Protein AF-A0A7X2SYP6-F1 (afdb_monomer)

Structure (mmCIF, N/CA/C/O backbone):
data_AF-A0A7X2SYP6-F1
#
_entry.id   AF-A0A7X2SYP6-F1
#
loop_
_atom_site.group_PDB
_atom_site.id
_atom_site.type_symbol
_atom_site.label_atom_id
_atom_site.label_alt_id
_atom_site.label_comp_id
_atom_site.label_asym_id
_atom_site.label_entity_id
_atom_site.label_seq_id
_atom_site.pdbx_PDB_ins_code
_atom_site.Cartn_x
_atom_site.Cartn_y
_atom_site.Cartn_z
_atom_site.occupancy
_atom_site.B_iso_or_equiv
_atom_site.auth_seq_id
_atom_site.auth_comp_id
_atom_site.auth_asym_id
_atom_site.auth_atom_id
_atom_site.pdbx_PDB_model_num
ATOM 1 N N . ASP A 1 1 ? 8.407 1.674 -13.439 1.00 78.31 1 ASP A N 1
ATOM 2 C CA . ASP A 1 1 ? 8.666 0.384 -12.759 1.00 78.31 1 ASP A CA 1
ATOM 3 C C . ASP A 1 1 ? 8.843 0.520 -11.249 1.00 78.31 1 ASP A C 1
ATOM 5 O O . ASP A 1 1 ? 7.862 0.369 -10.539 1.00 78.31 1 ASP A O 1
ATOM 9 N N . ALA A 1 2 ? 10.041 0.823 -10.722 1.00 94.00 2 ALA A N 1
ATOM 10 C CA . ALA A 1 2 ? 10.275 0.785 -9.267 1.00 94.00 2 ALA A CA 1
ATOM 11 C C . ALA A 1 2 ? 9.426 1.800 -8.477 1.00 94.00 2 ALA A C 1
ATOM 13 O O . ALA A 1 2 ? 8.827 1.439 -7.470 1.00 94.00 2 ALA A O 1
ATOM 14 N N . LEU A 1 3 ? 9.337 3.049 -8.953 1.00 96.88 3 LEU A N 1
ATOM 15 C CA . LEU A 1 3 ? 8.507 4.083 -8.323 1.00 96.88 3 LEU A CA 1
ATOM 16 C C . LEU A 1 3 ? 7.027 3.678 -8.309 1.00 96.88 3 LEU A C 1
ATOM 18 O O . LEU A 1 3 ? 6.400 3.671 -7.261 1.00 96.88 3 LEU A O 1
ATOM 22 N N . GLU A 1 4 ? 6.504 3.285 -9.468 1.00 97.56 4 GLU A N 1
ATOM 23 C CA . GLU A 1 4 ? 5.103 2.896 -9.657 1.00 97.56 4 GLU A CA 1
ATOM 24 C C . GLU A 1 4 ? 4.727 1.689 -8.794 1.00 97.56 4 GLU A C 1
ATOM 26 O O . GLU A 1 4 ? 3.693 1.703 -8.130 1.00 97.56 4 GLU A O 1
ATOM 31 N N . HIS A 1 5 ? 5.592 0.670 -8.750 1.00 97.44 5 HIS A N 1
ATOM 32 C CA . HIS A 1 5 ? 5.378 -0.516 -7.927 1.00 97.44 5 HIS A CA 1
ATOM 33 C C . HIS A 1 5 ? 5.375 -0.172 -6.435 1.00 97.44 5 HIS A C 1
ATOM 35 O O . HIS A 1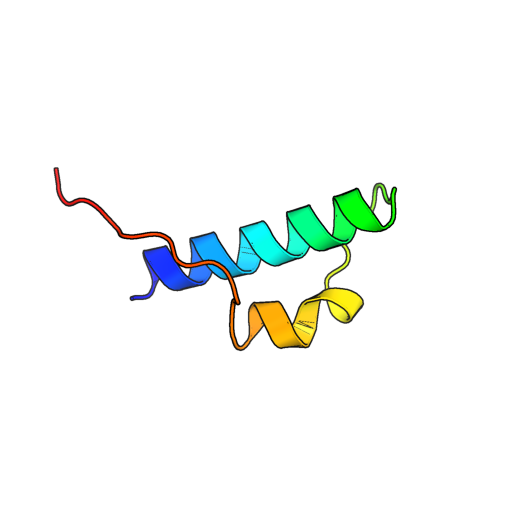 5 ? 4.476 -0.600 -5.718 1.00 97.44 5 HIS A O 1
ATOM 41 N N . VAL A 1 6 ? 6.334 0.634 -5.962 1.00 98.12 6 VAL A N 1
ATOM 42 C CA . VAL A 1 6 ? 6.379 1.063 -4.554 1.00 98.12 6 VAL A CA 1
ATOM 43 C C . VAL A 1 6 ? 5.139 1.880 -4.195 1.00 98.12 6 VAL A C 1
ATOM 45 O O . VAL A 1 6 ? 4.531 1.633 -3.154 1.00 98.12 6 VAL A O 1
ATOM 48 N N . THR A 1 7 ? 4.725 2.812 -5.057 1.00 98.25 7 THR A N 1
ATOM 49 C CA . THR A 1 7 ? 3.502 3.599 -4.853 1.00 98.25 7 THR A CA 1
ATOM 50 C C . THR A 1 7 ? 2.276 2.697 -4.755 1.00 98.25 7 THR A C 1
ATOM 52 O O . THR A 1 7 ? 1.489 2.843 -3.820 1.00 98.25 7 THR A O 1
ATOM 55 N N . ALA A 1 8 ? 2.133 1.740 -5.672 1.00 98.31 8 ALA A N 1
ATOM 56 C CA . ALA A 1 8 ? 1.014 0.810 -5.665 1.00 98.31 8 ALA A CA 1
ATOM 57 C C . ALA A 1 8 ? 1.016 -0.088 -4.417 1.00 98.31 8 ALA A C 1
ATOM 59 O O . ALA A 1 8 ? 0.007 -0.164 -3.723 1.00 98.31 8 ALA A O 1
ATOM 60 N N . ALA A 1 9 ? 2.152 -0.693 -4.067 1.00 98.31 9 ALA A N 1
ATOM 61 C CA . ALA A 1 9 ? 2.266 -1.586 -2.916 1.00 98.31 9 ALA A CA 1
ATOM 62 C C . ALA A 1 9 ? 1.962 -0.876 -1.584 1.00 98.31 9 ALA A C 1
ATOM 64 O O . ALA A 1 9 ? 1.226 -1.403 -0.751 1.00 98.31 9 ALA A O 1
ATOM 65 N N . VAL A 1 10 ? 2.481 0.341 -1.380 1.00 98.44 10 VAL A N 1
ATOM 66 C CA . VAL A 1 10 ? 2.190 1.125 -0.166 1.00 98.44 10 VAL A CA 1
ATOM 67 C C . VAL A 1 10 ? 0.712 1.508 -0.110 1.00 98.44 10 VAL A C 1
ATOM 69 O O . VAL A 1 10 ? 0.095 1.412 0.952 1.00 98.44 10 VAL A O 1
ATOM 72 N N . TYR A 1 11 ? 0.122 1.891 -1.245 1.00 98.44 11 TYR A N 1
ATOM 73 C CA . TYR A 1 11 ? -1.302 2.200 -1.313 1.00 98.44 11 TYR A CA 1
ATOM 74 C C . TYR A 1 11 ? -2.174 0.996 -0.929 1.00 98.44 11 TYR A C 1
ATOM 76 O O . TYR A 1 11 ? -3.119 1.160 -0.161 1.00 98.44 11 TYR A O 1
ATOM 84 N N . GLU A 1 12 ? -1.836 -0.213 -1.378 1.00 98.56 12 GLU A N 1
ATOM 85 C CA . GLU A 1 12 ? -2.566 -1.441 -1.026 1.00 98.56 12 GLU A CA 1
ATOM 86 C C . GLU A 1 12 ? -2.534 -1.728 0.482 1.00 98.56 12 GLU A C 1
ATOM 88 O O . GLU A 1 12 ? -3.555 -2.091 1.074 1.00 98.56 12 GLU A O 1
ATOM 93 N N . VAL A 1 13 ? -1.395 -1.492 1.140 1.00 98.56 13 VAL A N 1
ATOM 94 C CA . VAL A 1 13 ? -1.292 -1.604 2.604 1.00 98.56 13 VAL A CA 1
ATOM 95 C C . VAL A 1 13 ? -2.203 -0.586 3.285 1.00 98.56 13 VAL A C 1
ATOM 97 O O . VAL A 1 13 ? -2.939 -0.941 4.208 1.00 98.56 13 VAL A O 1
ATOM 100 N N . MET A 1 14 ? -2.190 0.671 2.834 1.00 98.50 14 MET A N 1
ATOM 101 C CA . MET A 1 14 ? -3.048 1.720 3.396 1.00 98.50 14 MET A CA 1
ATOM 102 C C . MET A 1 14 ? -4.531 1.402 3.190 1.00 98.50 14 MET A C 1
ATOM 104 O O . MET A 1 14 ? -5.324 1.531 4.122 1.00 98.50 14 MET A O 1
ATOM 108 N N . LEU A 1 15 ? -4.899 0.930 1.998 1.00 98.56 15 LEU A N 1
ATOM 109 C CA . LEU A 1 15 ? -6.258 0.529 1.665 1.00 98.56 15 LEU A CA 1
ATOM 110 C C . LEU A 1 15 ? -6.722 -0.626 2.556 1.00 98.56 15 LEU A C 1
ATOM 112 O O . LEU A 1 15 ? -7.805 -0.547 3.135 1.00 98.56 15 LEU A O 1
ATOM 116 N N . LYS A 1 16 ? -5.899 -1.670 2.721 1.00 98.56 16 LYS A N 1
ATOM 117 C CA . LYS A 1 16 ? -6.218 -2.807 3.594 1.00 98.56 16 LYS A CA 1
ATOM 118 C C . LYS A 1 16 ? -6.367 -2.376 5.052 1.00 98.56 16 LYS A C 1
ATOM 120 O O . LYS A 1 16 ? -7.312 -2.789 5.716 1.00 98.56 16 LYS A O 1
ATOM 125 N N . THR A 1 17 ? -5.476 -1.502 5.513 1.00 98.62 17 THR A N 1
ATOM 126 C CA . THR A 1 17 ? -5.504 -0.942 6.871 1.00 98.62 17 THR A CA 1
ATOM 127 C C . THR A 1 17 ? -6.790 -0.171 7.127 1.00 98.62 17 THR A C 1
ATOM 129 O O . THR A 1 17 ? -7.490 -0.434 8.104 1.00 98.62 17 THR A O 1
ATOM 132 N N . HIS A 1 18 ? -7.170 0.700 6.193 1.00 98.56 18 HIS A N 1
ATOM 133 C CA . HIS A 1 18 ? -8.411 1.456 6.281 1.00 98.56 18 HIS A CA 1
ATOM 134 C C . HIS A 1 18 ? -9.657 0.557 6.232 1.00 98.56 18 HIS A C 1
AT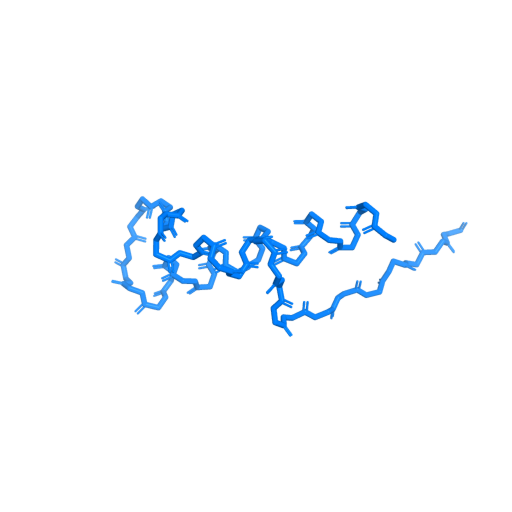OM 136 O O . HIS A 1 18 ? -10.567 0.735 7.036 1.00 98.56 18 HIS A O 1
ATOM 142 N N . GLN A 1 19 ? -9.690 -0.439 5.337 1.00 98.31 19 GLN A N 1
ATOM 143 C CA . GLN A 1 19 ? -10.804 -1.393 5.220 1.00 98.31 19 GLN A CA 1
ATOM 144 C C . GLN A 1 19 ? -11.040 -2.193 6.503 1.00 98.31 19 GLN A C 1
ATOM 146 O O . GLN A 1 19 ? -12.179 -2.541 6.806 1.00 98.31 19 GLN A O 1
ATOM 151 N N . MET A 1 20 ? -9.970 -2.496 7.238 1.00 98.31 20 MET A N 1
ATOM 152 C CA . MET A 1 20 ? -10.042 -3.229 8.501 1.00 98.31 20 MET A CA 1
ATOM 1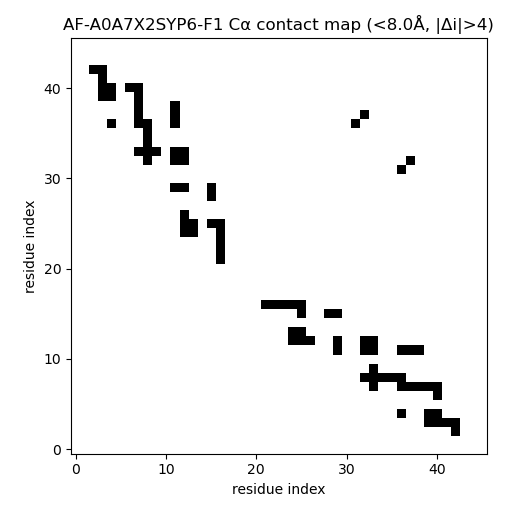53 C C . MET A 1 20 ? -10.318 -2.316 9.704 1.00 98.31 20 MET A C 1
ATOM 155 O O . MET A 1 20 ? -10.590 -2.821 10.787 1.00 98.31 20 MET A O 1
ATOM 159 N N . GLY A 1 21 ? -10.307 -0.989 9.522 1.00 98.31 21 GLY A N 1
ATOM 160 C CA . GLY A 1 21 ? -10.520 -0.025 10.604 1.00 98.31 21 GLY A CA 1
ATOM 161 C C . GLY A 1 21 ? -9.367 0.022 11.607 1.00 98.31 21 GLY A C 1
ATOM 162 O O . GLY A 1 21 ? -9.574 0.393 12.760 1.00 98.31 21 GLY A O 1
ATOM 163 N N . GLU A 1 22 ? -8.170 -0.369 11.175 1.00 98.44 22 GLU A N 1
ATOM 164 C CA . GLU A 1 22 ? -7.015 -0.540 12.047 1.00 98.44 22 GLU A CA 1
ATOM 165 C C . GLU A 1 22 ? -6.136 0.710 12.073 1.00 98.44 22 GLU A C 1
ATOM 167 O O . GLU A 1 22 ? -6.023 1.448 11.091 1.00 98.44 22 GLU A O 1
ATOM 172 N N . TYR A 1 23 ? -5.491 0.937 13.216 1.00 97.50 23 TYR A N 1
ATOM 173 C CA . TYR A 1 23 ? -4.433 1.941 13.332 1.00 97.50 23 TYR A CA 1
ATOM 174 C C . TYR A 1 23 ? -3.098 1.401 12.805 1.00 97.50 23 TYR A C 1
ATOM 176 O O . TYR A 1 23 ? -2.373 2.099 12.098 1.00 97.50 23 TYR A O 1
ATOM 184 N N . GLU A 1 24 ? -2.792 0.144 13.132 1.00 98.50 24 GLU A N 1
ATOM 185 C CA . GLU A 1 24 ? -1.565 -0.525 12.710 1.00 98.50 24 GLU A CA 1
ATOM 186 C C . GLU A 1 24 ? -1.651 -0.987 11.256 1.00 98.50 24 GLU A C 1
ATOM 188 O O . GLU A 1 24 ? -2.691 -1.464 10.790 1.00 98.50 24 GLU A O 1
ATOM 193 N N . LEU A 1 25 ? -0.530 -0.890 10.539 1.00 98.12 25 LEU A N 1
ATOM 194 C CA . LEU A 1 25 ? -0.476 -1.256 9.127 1.00 98.12 25 LEU A CA 1
ATOM 195 C C . LEU A 1 25 ? -0.696 -2.755 8.921 1.00 98.12 25 LEU A C 1
ATOM 197 O O . LEU A 1 25 ? -0.022 -3.608 9.503 1.00 98.12 25 LEU A O 1
ATOM 201 N N . GLN A 1 26 ? -1.587 -3.074 7.990 1.00 98.50 26 GLN A N 1
ATOM 202 C CA . GLN A 1 26 ? -2.003 -4.439 7.691 1.00 98.50 26 GLN A CA 1
ATOM 203 C C . GLN A 1 26 ? -1.071 -5.113 6.679 1.00 98.50 26 GLN A C 1
ATOM 205 O O . GLN A 1 26 ? -1.492 -5.537 5.606 1.00 98.50 26 GLN A O 1
ATOM 210 N N . LEU A 1 27 ? 0.215 -5.216 7.026 1.00 98.31 27 LEU A N 1
ATOM 211 C CA . LEU A 1 27 ? 1.262 -5.737 6.136 1.00 98.31 27 LEU A CA 1
ATOM 212 C C . LEU A 1 27 ? 1.022 -7.195 5.734 1.00 98.31 27 LEU A C 1
ATOM 214 O O . LEU A 1 27 ? 1.076 -7.527 4.555 1.00 98.31 27 LEU A O 1
ATOM 218 N N . VAL A 1 28 ? 0.720 -8.062 6.705 1.00 98.31 28 VAL A N 1
ATOM 219 C CA . VAL A 1 28 ? 0.502 -9.494 6.441 1.00 98.31 28 VAL A CA 1
ATOM 220 C C . VAL A 1 28 ? -0.795 -9.709 5.663 1.00 98.31 28 VAL A C 1
ATOM 222 O O . VAL A 1 28 ? -0.818 -10.459 4.694 1.00 98.31 28 VAL A O 1
ATOM 225 N N . ALA A 1 29 ? -1.869 -9.004 6.026 1.00 97.94 29 ALA A N 1
ATOM 226 C CA . ALA A 1 29 ? -3.145 -9.119 5.321 1.00 97.94 29 ALA A CA 1
ATOM 227 C C . ALA A 1 29 ? -3.108 -8.523 3.898 1.00 97.94 29 ALA A C 1
ATOM 229 O O . ALA A 1 29 ? -3.946 -8.875 3.069 1.00 97.94 29 ALA A O 1
ATOM 230 N N . ALA A 1 30 ? -2.158 -7.628 3.608 1.00 98.25 30 ALA A N 1
ATOM 231 C CA . ALA A 1 30 ? -1.940 -7.040 2.288 1.00 98.25 30 ALA A CA 1
ATOM 232 C C . ALA A 1 30 ? -0.801 -7.706 1.492 1.00 98.25 30 ALA A C 1
ATOM 234 O O . ALA A 1 30 ? -0.518 -7.260 0.385 1.00 98.25 30 ALA A O 1
ATOM 235 N N . GLN A 1 31 ? -0.144 -8.752 2.011 1.00 98.25 31 GLN A N 1
ATOM 236 C CA . GLN A 1 31 ? 1.120 -9.270 1.460 1.00 98.25 31 GLN A CA 1
ATOM 237 C C . GLN A 1 31 ? 1.052 -9.650 -0.029 1.00 98.25 31 GLN A C 1
ATOM 239 O O . GLN A 1 31 ? 1.983 -9.360 -0.780 1.00 98.25 31 GLN A O 1
ATOM 244 N N . ASP A 1 32 ? -0.067 -10.227 -0.474 1.00 98.50 32 ASP A N 1
ATOM 245 C CA . ASP A 1 32 ? -0.253 -10.623 -1.873 1.00 98.50 32 ASP A CA 1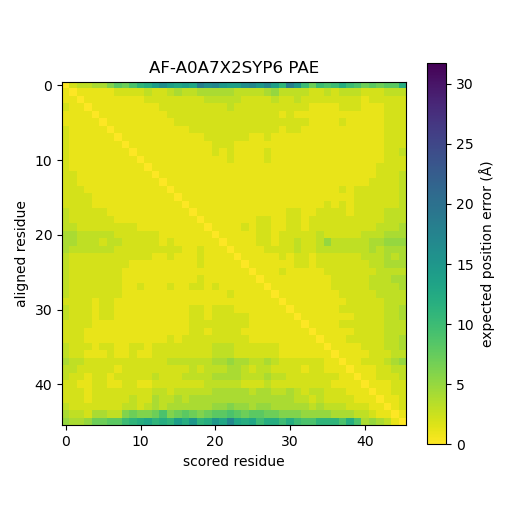
ATOM 246 C C . ASP A 1 32 ? -0.320 -9.387 -2.781 1.00 98.50 32 ASP A C 1
ATOM 248 O O . ASP A 1 32 ? 0.284 -9.358 -3.851 1.00 98.50 32 ASP A O 1
ATOM 252 N N . ALA A 1 33 ? -0.980 -8.326 -2.309 1.00 97.81 33 ALA A N 1
ATOM 253 C CA . ALA A 1 33 ? -1.081 -7.048 -3.005 1.00 97.81 33 ALA A CA 1
ATOM 254 C C . ALA A 1 33 ? 0.206 -6.206 -2.900 1.00 97.81 33 ALA A C 1
ATOM 256 O O . ALA A 1 33 ? 0.434 -5.330 -3.724 1.00 97.81 33 ALA A O 1
ATOM 257 N N . ILE A 1 34 ? 1.090 -6.478 -1.935 1.00 98.06 34 ILE A N 1
ATOM 258 C CA . ILE A 1 34 ? 2.447 -5.908 -1.924 1.00 98.06 34 ILE A CA 1
ATOM 259 C C . ILE A 1 34 ? 3.280 -6.549 -3.037 1.00 98.06 34 ILE A C 1
ATOM 261 O O . ILE A 1 34 ? 3.939 -5.847 -3.799 1.00 98.06 34 ILE A O 1
ATOM 265 N N . ALA A 1 35 ? 3.248 -7.882 -3.142 1.00 98.00 35 ALA A N 1
ATOM 266 C CA . ALA A 1 35 ? 3.999 -8.614 -4.159 1.00 98.00 35 ALA A CA 1
ATOM 267 C C . ALA A 1 35 ? 3.463 -8.354 -5.574 1.00 98.00 35 ALA A C 1
ATOM 269 O O . ALA A 1 35 ? 4.225 -8.279 -6.539 1.00 98.00 35 ALA A O 1
ATOM 270 N N . THR A 1 36 ? 2.145 -8.240 -5.720 1.00 97.88 36 THR A N 1
ATOM 271 C CA . THR A 1 36 ? 1.476 -7.989 -6.998 1.00 97.88 36 THR A CA 1
ATOM 272 C C . THR A 1 36 ? 0.316 -7.012 -6.783 1.00 97.88 36 THR A C 1
ATOM 274 O O . THR A 1 36 ? -0.818 -7.443 -6.569 1.00 97.88 36 THR A O 1
ATOM 277 N N . PRO A 1 37 ? 0.588 -5.693 -6.821 1.00 97.25 37 PRO A N 1
ATOM 278 C CA . PRO A 1 37 ? -0.432 -4.673 -6.591 1.00 97.25 37 PRO A CA 1
ATOM 27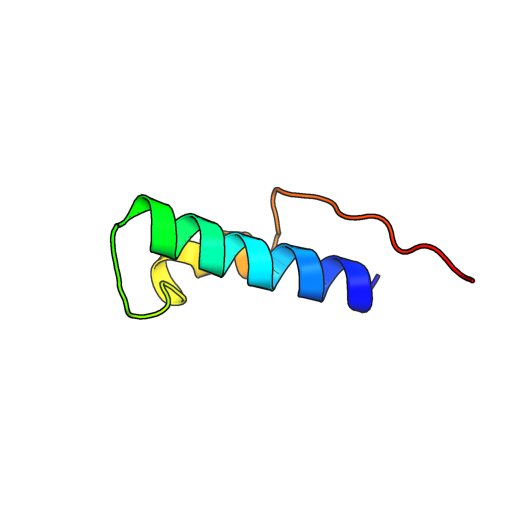9 C C . PRO A 1 37 ? -1.583 -4.755 -7.591 1.00 97.25 37 PRO A C 1
ATOM 281 O O . PRO A 1 37 ? -1.365 -4.993 -8.780 1.00 97.25 37 PRO A O 1
ATOM 284 N N . THR A 1 38 ? -2.811 -4.539 -7.113 1.00 95.81 38 THR A N 1
ATOM 285 C CA . THR A 1 38 ? -4.008 -4.534 -7.968 1.00 95.81 38 THR A CA 1
ATOM 286 C C . THR A 1 38 ? -4.261 -3.159 -8.574 1.00 95.81 38 THR A C 1
ATOM 288 O O . THR A 1 38 ? -4.777 -3.054 -9.687 1.00 95.81 38 THR A O 1
AT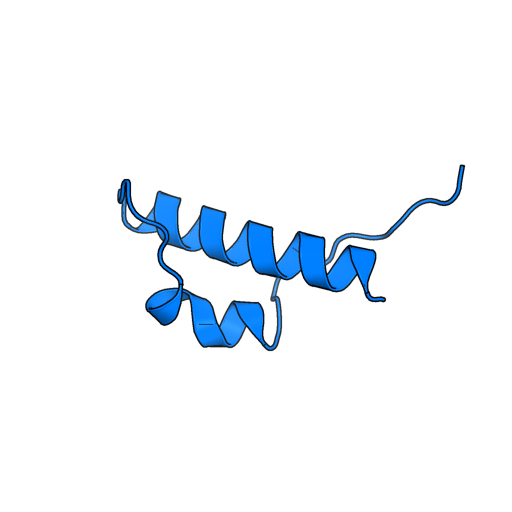OM 291 N N . GLN A 1 39 ? -3.866 -2.101 -7.863 1.00 95.94 39 GLN A N 1
ATOM 292 C CA . GLN A 1 39 ? -3.878 -0.734 -8.371 1.00 95.94 39 GLN A CA 1
ATOM 293 C C . GLN A 1 39 ? -2.642 -0.445 -9.226 1.00 95.94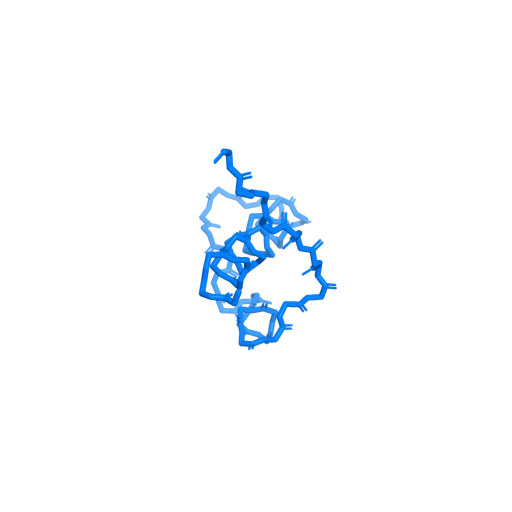 39 GLN A C 1
ATOM 295 O O . GLN A 1 39 ? -1.538 -0.900 -8.931 1.00 95.94 39 GLN A O 1
ATOM 300 N N . HIS A 1 40 ? -2.820 0.371 -10.266 1.00 96.00 40 HIS A N 1
ATOM 301 C CA . HIS A 1 40 ? -1.731 0.838 -11.117 1.00 96.00 40 HIS A CA 1
ATOM 302 C C . HIS A 1 40 ? -1.644 2.363 -11.086 1.00 96.00 40 HIS A C 1
ATOM 304 O O . HIS A 1 40 ? -2.643 3.056 -11.274 1.00 96.00 40 HIS A O 1
ATOM 310 N N . PHE A 1 41 ? -0.431 2.875 -10.887 1.00 96.69 41 PHE A N 1
ATOM 311 C CA . PHE A 1 41 ? -0.123 4.300 -10.918 1.00 96.69 41 PHE A CA 1
ATOM 312 C C . PHE A 1 41 ? 0.988 4.532 -11.937 1.00 96.69 41 PHE A C 1
ATOM 314 O O . PHE A 1 41 ? 2.042 3.914 -11.825 1.00 96.69 41 PHE A O 1
ATOM 321 N N . ALA A 1 42 ? 0.751 5.411 -12.911 1.00 96.31 42 ALA A N 1
ATOM 322 C CA . ALA A 1 42 ? 1.739 5.753 -13.928 1.00 96.31 42 ALA A CA 1
ATOM 323 C C . ALA A 1 42 ? 2.648 6.882 -13.428 1.00 96.31 42 ALA A C 1
ATOM 325 O O . ALA A 1 42 ? 2.166 7.901 -12.927 1.00 96.31 42 ALA A O 1
ATOM 326 N N . ALA A 1 43 ? 3.959 6.714 -13.572 1.00 96.62 43 ALA A N 1
ATOM 327 C CA . ALA A 1 43 ? 4.922 7.758 -13.267 1.00 96.62 43 ALA A CA 1
ATOM 328 C C . ALA A 1 43 ? 4.984 8.773 -14.416 1.00 96.62 43 ALA A C 1
ATOM 330 O O . ALA A 1 43 ? 5.164 8.410 -15.578 1.00 96.62 43 ALA A O 1
ATOM 331 N N . GLU A 1 44 ? 4.900 10.058 -14.080 1.00 96.38 44 GLU A N 1
ATOM 332 C CA . GLU A 1 44 ? 5.100 11.147 -15.032 1.00 96.38 44 GLU A CA 1
ATOM 333 C C . GLU A 1 44 ? 6.511 11.723 -14.882 1.00 96.38 44 GLU A C 1
ATOM 335 O O . GLU 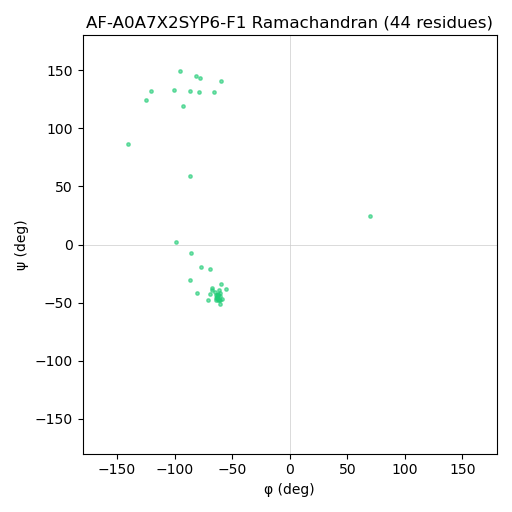A 1 44 ? 6.983 11.986 -13.772 1.00 96.38 44 GLU A O 1
ATOM 340 N N . LYS A 1 45 ? 7.204 11.902 -16.010 1.00 93.38 45 LYS A N 1
ATOM 341 C CA . LYS A 1 45 ? 8.508 12.561 -16.043 1.00 93.38 45 LYS A CA 1
ATOM 342 C C . LYS A 1 45 ? 8.296 14.049 -16.311 1.00 93.38 45 LYS A C 1
ATOM 344 O O . LYS A 1 45 ? 7.764 14.396 -17.361 1.00 93.38 45 LYS A O 1
ATOM 349 N N . LEU A 1 46 ? 8.728 14.875 -15.361 1.00 88.69 46 LEU A N 1
ATOM 350 C CA . LEU A 1 46 ? 8.685 16.336 -15.441 1.00 88.69 46 LEU A CA 1
ATOM 351 C C . LEU A 1 46 ? 9.707 16.896 -16.441 1.00 88.69 46 LEU A C 1
ATOM 353 O O . LEU A 1 46 ? 10.793 16.279 -16.589 1.00 88.69 46 LEU A O 1
#

Foldseek 3Di:
DVVFLVVQLVVLQVVVCVVVVHPDTPCVVSVVCNVPPPDTDDDDDD

Sequence (46 aa):
DALEHVTAAVYEVMLKTHQMGEYELQLVAAQDAIATPTQHFAAEKL

Radius of gyration: 11.24 Å; Cα contacts (8 Å, |Δi|>4): 45; chains: 1; bounding box: 21×27×29 Å

Mean predicted aligned error: 2.14 Å

Nearest PDB structures (foldseek):
  1vi9-assembly2_D  TM=1.009E+00  e=9.176E-04  Escherichia coli
  1td2-assembly1_B  TM=1.004E+00  e=1.405E-03  Escherichia coli
  5b6a-assembly1_A-2  TM=1.001E+00  e=7.205E-03  Pseudomonas aeruginosa PAO1
  5trw-assembly1_A-2  TM=1.000E+00  e=1.028E-02  Paraburkholderia xenovorans LB400
  5tqi-assembly1_B  TM=9.971E-01  e=1.185E-02  Burkholderia mu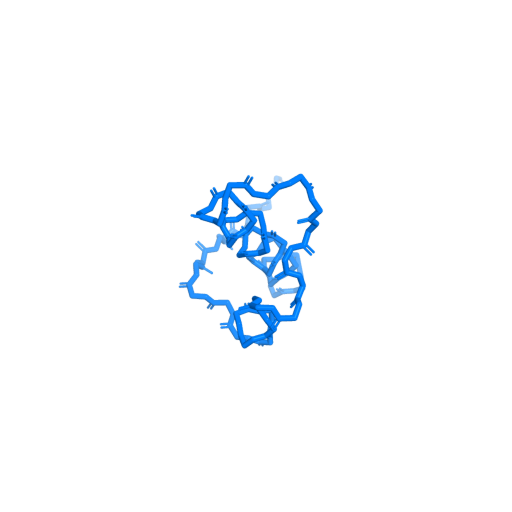ltivorans ATCC 17616

Solvent-accessible surface area (backbone atoms only — not comparable to full-atom values): 2746 Å² total; per-residue (Å²): 106,72,69,28,50,52,54,25,20,54,48,38,26,54,51,46,11,57,75,70,72,47,90,64,79,28,55,79,86,21,43,67,31,49,79,53,45,84,62,86,54,85,82,81,85,131

pLDDT: mean 97.05, std 3.3, range [78.31, 98.62]

InterPro domains:
  IPR029056 Ribokinase-like [G3DSA:3.40.1190.20] (1-46)

Secondary structure (DSSP, 8-state):
-HHHHHHHHHHHHHHHHHHHT-SS--TTTTHHHHHS-SS--PPPP-

Organism: Enterobacter agglomerans (NCBI:txid549)